Protein AF-W6L525-F1 (afdb_monomer_lite)

pLDDT: mean 70.08, std 20.03, range [33.0, 96.75]

Secondary structure (DSSP, 8-state):
-GGGSSSTT------HHHHHHHHHHHHHHHHTT--GGG--HHHHHHHTT-SPPTTS-HHHHHHHHHHHHHHHHHHHHHHHHHHHHHHHHHHHHHHHHHHHHHHHHHHHHHHHHHHHHHHTTT-----------------------------------TTGGGS-GGG--TT----PPPP-

Structure (mmCIF, N/CA/C/O backbone):
data_AF-W6L525-F1
#
_entry.id   AF-W6L525-F1
#
loop_
_atom_site.group_PDB
_atom_site.id
_atom_site.type_symbol
_atom_site.label_atom_id
_atom_site.label_alt_id
_atom_site.label_comp_id
_atom_site.label_asym_id
_atom_site.label_entity_id
_atom_site.label_seq_id
_atom_site.pdbx_PDB_ins_code
_atom_site.Cartn_x
_atom_site.Cartn_y
_atom_site.Cartn_z
_atom_site.occupancy
_atom_site.B_iso_or_equiv
_atom_site.auth_seq_id
_atom_site.auth_comp_id
_atom_site.auth_asym_id
_atom_site.auth_atom_id
_atom_site.pdbx_PDB_model_num
ATOM 1 N N . MET A 1 1 ? -32.297 3.340 50.173 1.00 41.12 1 MET A N 1
ATOM 2 C CA . MET A 1 1 ? -31.912 4.572 49.444 1.00 41.12 1 MET A CA 1
ATOM 3 C C . MET A 1 1 ? -30.398 4.806 49.318 1.00 41.12 1 MET A C 1
ATOM 5 O O . MET A 1 1 ? -30.012 5.564 48.447 1.00 41.12 1 MET A O 1
ATOM 9 N N . LEU A 1 2 ? -29.522 4.121 50.069 1.00 33.00 2 LEU A N 1
ATOM 10 C CA . LEU A 1 2 ? -28.064 4.373 50.047 1.00 33.00 2 LEU A CA 1
ATOM 11 C C . LEU A 1 2 ? -27.279 3.759 48.864 1.00 33.00 2 LEU A C 1
ATOM 13 O O . LEU A 1 2 ? -26.138 4.136 48.627 1.00 33.00 2 LEU A O 1
ATOM 17 N N . LYS A 1 3 ? -27.871 2.839 48.087 1.00 39.62 3 LYS A N 1
ATOM 18 C CA . LYS A 1 3 ? -27.175 2.154 46.977 1.00 39.62 3 LYS A CA 1
ATOM 19 C C . LYS A 1 3 ? -27.033 2.992 45.696 1.00 39.62 3 LYS A C 1
ATOM 21 O O . LYS A 1 3 ? -26.239 2.633 44.842 1.00 39.62 3 LYS A O 1
ATOM 26 N N . ARG A 1 4 ? -27.773 4.102 45.559 1.00 39.25 4 ARG A N 1
ATOM 27 C CA . ARG A 1 4 ? -27.691 4.993 44.382 1.00 39.25 4 ARG A CA 1
ATOM 28 C C . ARG A 1 4 ? -26.520 5.980 44.444 1.00 39.25 4 ARG A C 1
ATOM 30 O O . ARG A 1 4 ? -26.100 6.469 43.406 1.00 39.25 4 ARG A O 1
ATOM 37 N N . CYS A 1 5 ? -25.967 6.243 45.628 1.00 35.69 5 CYS A N 1
ATOM 38 C CA . CYS A 1 5 ? -24.943 7.279 45.797 1.00 35.69 5 CYS A CA 1
ATOM 39 C C . CYS A 1 5 ? -23.520 6.813 45.443 1.00 35.69 5 CYS A C 1
ATOM 41 O O . CYS A 1 5 ? -22.686 7.646 45.114 1.00 35.69 5 CYS A O 1
ATOM 43 N N . PHE A 1 6 ? -23.242 5.504 45.460 1.00 37.88 6 PHE A N 1
ATOM 44 C CA . PHE A 1 6 ? -21.909 4.964 45.145 1.00 37.88 6 PHE A CA 1
ATOM 45 C C . PHE A 1 6 ? -21.683 4.655 43.656 1.00 37.88 6 PHE A C 1
ATOM 47 O O . PHE A 1 6 ? -20.556 4.366 43.268 1.00 37.88 6 PHE A O 1
ATOM 54 N N . VAL A 1 7 ? -22.725 4.723 42.818 1.00 44.06 7 VAL A N 1
ATOM 55 C CA . VAL A 1 7 ? -22.636 4.378 41.385 1.00 44.06 7 VAL A CA 1
ATOM 56 C C . VAL A 1 7 ? -22.002 5.508 40.557 1.00 44.06 7 VAL A C 1
ATOM 58 O O . VAL A 1 7 ? -21.332 5.229 39.575 1.00 44.06 7 VAL A O 1
ATOM 61 N N . ARG A 1 8 ? -22.092 6.761 41.026 1.00 46.44 8 ARG A N 1
ATOM 62 C CA . ARG A 1 8 ? -21.689 8.001 40.326 1.00 46.44 8 ARG A CA 1
ATOM 63 C C . ARG A 1 8 ? -20.186 8.205 40.054 1.00 46.44 8 ARG A C 1
ATOM 65 O O . ARG A 1 8 ? -19.781 9.301 39.679 1.00 46.44 8 ARG A O 1
ATOM 72 N N . LEU A 1 9 ? -19.322 7.226 40.322 1.00 47.19 9 LEU A N 1
ATOM 73 C CA . LEU A 1 9 ? -17.878 7.469 40.492 1.00 47.19 9 LEU A CA 1
ATOM 74 C C . LEU A 1 9 ? -16.9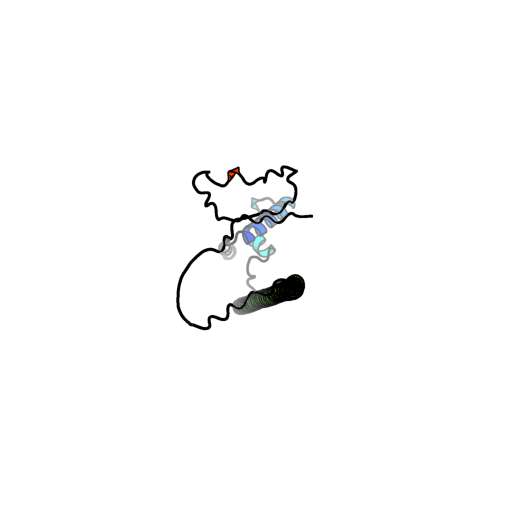58 6.824 39.445 1.00 47.19 9 LEU A C 1
ATOM 76 O O . LEU A 1 9 ? -15.742 6.861 39.621 1.00 47.19 9 LEU A O 1
ATOM 80 N N . ALA A 1 10 ? -17.480 6.255 38.354 1.00 52.31 10 ALA A N 1
ATOM 81 C CA . ALA A 1 10 ? -16.674 5.359 37.515 1.00 52.31 10 ALA A CA 1
ATOM 82 C C . ALA A 1 10 ? -16.468 5.765 36.044 1.00 52.31 10 ALA A C 1
ATOM 84 O O . ALA A 1 10 ? -15.873 4.982 35.303 1.00 52.31 10 ALA A O 1
ATOM 85 N N . PHE A 1 11 ? -16.861 6.963 35.596 1.00 58.34 11 PHE A N 1
ATOM 86 C CA . PHE A 1 11 ? -16.579 7.390 34.220 1.00 58.34 11 PHE A CA 1
ATOM 87 C C . PHE A 1 11 ? -15.532 8.508 34.157 1.00 58.34 11 PHE A C 1
ATOM 89 O O . PHE A 1 11 ? -15.782 9.658 34.506 1.00 58.34 11 PHE A O 1
ATOM 96 N N . LYS A 1 12 ? -14.324 8.167 33.690 1.00 63.88 12 LYS A N 1
ATOM 97 C CA . LYS A 1 12 ? -13.255 9.133 33.404 1.00 63.88 12 LYS A CA 1
ATOM 98 C C . LYS A 1 12 ? -12.994 9.126 31.901 1.00 63.88 12 LYS A C 1
ATOM 100 O O . LYS A 1 12 ? -12.525 8.121 31.369 1.00 63.88 12 LYS A O 1
ATOM 105 N N . ILE A 1 13 ? -13.301 10.233 31.226 1.00 62.28 13 ILE A N 1
ATOM 106 C CA . ILE A 1 13 ? -13.050 10.422 29.789 1.00 62.28 13 ILE A CA 1
ATOM 107 C C . ILE A 1 13 ? -11.538 10.309 29.542 1.00 62.28 13 ILE A C 1
ATOM 109 O O . ILE A 1 13 ? -10.767 11.136 30.026 1.00 62.28 13 ILE A O 1
ATOM 113 N N . LYS A 1 14 ? -11.106 9.271 28.817 1.00 68.75 14 LYS A N 1
ATOM 114 C CA . LYS A 1 14 ? -9.680 9.007 28.529 1.00 68.75 14 LYS A CA 1
ATOM 115 C C . LYS A 1 14 ? -9.246 9.436 27.124 1.00 68.75 14 LYS A C 1
ATOM 117 O O . LYS A 1 14 ? -8.058 9.648 26.914 1.00 68.75 14 LYS A O 1
ATOM 122 N N . ASP A 1 15 ? -10.176 9.560 26.176 1.00 76.69 15 ASP A N 1
ATOM 123 C CA . ASP A 1 15 ? -9.877 9.798 24.756 1.00 76.69 15 ASP A CA 1
ATOM 124 C C . ASP A 1 15 ? -10.612 11.044 24.222 1.00 76.69 15 ASP A C 1
ATOM 126 O O . ASP A 1 15 ? -11.794 11.267 24.505 1.00 76.69 15 ASP A O 1
ATOM 130 N N . VAL A 1 16 ? -9.931 11.835 23.389 1.00 80.94 16 VAL A N 1
ATOM 131 C CA . VAL A 1 16 ? -10.484 13.000 22.676 1.00 80.94 16 VAL A CA 1
ATOM 132 C C . VAL A 1 16 ? -11.710 12.605 21.852 1.00 80.94 16 VAL A C 1
ATOM 134 O O . VAL A 1 16 ? -12.694 13.345 21.811 1.00 80.94 16 VAL A O 1
ATOM 137 N N . LYS A 1 17 ? -11.703 11.414 21.243 1.00 81.81 17 LYS A N 1
ATOM 138 C CA . LYS A 1 17 ? -12.852 10.917 20.475 1.00 81.81 17 LYS A CA 1
ATOM 139 C C . LYS A 1 17 ? -14.073 10.675 21.363 1.00 81.81 17 LYS A C 1
ATOM 141 O O . LYS A 1 17 ? -15.180 11.043 20.984 1.00 81.81 17 LYS A O 1
ATOM 146 N N . THR A 1 18 ? -13.871 10.090 22.545 1.00 80.62 18 THR A N 1
ATOM 147 C CA . THR A 1 18 ? -14.958 9.848 23.510 1.00 80.62 18 THR A CA 1
ATOM 148 C C . THR A 1 18 ? -15.552 11.156 24.024 1.00 80.62 18 THR A C 1
ATOM 150 O O . THR A 1 18 ? -16.771 11.274 24.112 1.00 80.62 18 THR A O 1
ATOM 153 N N . LYS A 1 19 ? -14.709 12.176 24.232 1.00 84.31 19 LYS A N 1
ATOM 154 C CA . LYS A 1 19 ? -15.146 13.532 24.576 1.00 84.31 19 LYS A CA 1
ATOM 155 C C . LYS A 1 19 ? -16.036 14.141 23.488 1.00 84.31 19 LYS A C 1
ATOM 157 O O . LYS A 1 19 ? -17.138 14.577 23.780 1.00 84.31 19 LYS A O 1
ATOM 162 N N . LEU A 1 20 ? -15.605 14.091 22.225 1.00 86.75 20 LEU A N 1
ATOM 163 C CA . LEU A 1 20 ? -16.376 14.642 21.100 1.00 86.75 20 LEU A CA 1
ATOM 164 C C . LEU A 1 20 ? -17.744 13.971 20.919 1.00 86.75 20 LEU A C 1
ATOM 166 O O . LEU A 1 20 ? -18.707 14.626 20.520 1.00 86.75 20 LEU A O 1
ATOM 170 N N . ILE A 1 21 ? -17.834 12.665 21.179 1.00 85.75 21 ILE A N 1
ATOM 171 C CA . ILE A 1 21 ? -19.102 11.928 21.111 1.00 85.75 21 ILE A CA 1
ATOM 172 C C . ILE A 1 21 ? -20.056 12.415 22.209 1.00 85.75 21 ILE A C 1
ATOM 174 O O . ILE A 1 21 ? -21.223 12.678 21.914 1.00 85.75 21 ILE A O 1
ATOM 178 N N . LEU A 1 22 ? -19.554 12.595 23.433 1.00 86.06 22 LEU A N 1
ATOM 179 C CA . LEU A 1 22 ? -20.339 13.099 24.561 1.00 86.06 22 LEU A CA 1
ATOM 180 C C . LEU A 1 22 ? -20.765 14.550 24.375 1.00 86.06 22 LEU A C 1
ATOM 182 O O . LEU A 1 22 ? -21.943 14.846 24.538 1.00 86.06 22 LEU A O 1
ATOM 186 N N . ASP A 1 23 ? -19.858 15.424 23.942 1.00 87.25 23 ASP A N 1
ATOM 187 C CA . ASP A 1 23 ? -20.166 16.832 23.671 1.00 87.25 23 ASP A CA 1
ATOM 188 C C . ASP A 1 23 ? -21.297 16.940 22.633 1.00 87.25 23 ASP A C 1
ATOM 190 O O . ASP A 1 23 ? -22.261 17.688 22.801 1.00 87.25 23 ASP A O 1
ATOM 194 N N . ARG A 1 24 ? -21.242 16.113 21.580 1.00 89.81 24 ARG A N 1
ATOM 195 C CA . ARG A 1 24 ? -22.291 16.053 20.555 1.00 89.81 24 ARG A CA 1
ATOM 196 C C . ARG A 1 24 ? -23.626 15.562 21.109 1.00 89.81 24 ARG A C 1
ATOM 198 O O . ARG A 1 24 ? -24.676 16.059 20.694 1.00 89.81 24 ARG A O 1
ATOM 205 N N . ALA A 1 25 ? -23.597 14.568 21.989 1.00 87.25 25 ALA A N 1
ATOM 206 C CA . ALA A 1 25 ? -24.791 14.008 22.604 1.00 87.25 25 ALA A CA 1
ATOM 207 C C . ALA A 1 25 ? -25.420 14.993 23.608 1.00 87.25 25 ALA A C 1
ATOM 209 O O . ALA A 1 25 ? -26.633 15.207 23.561 1.00 87.25 25 ALA A O 1
ATOM 210 N N . ARG A 1 26 ? -24.600 15.698 24.397 1.00 87.75 26 ARG A N 1
ATOM 211 C CA . ARG A 1 26 ? -25.014 16.797 25.279 1.00 87.75 26 ARG A CA 1
ATOM 212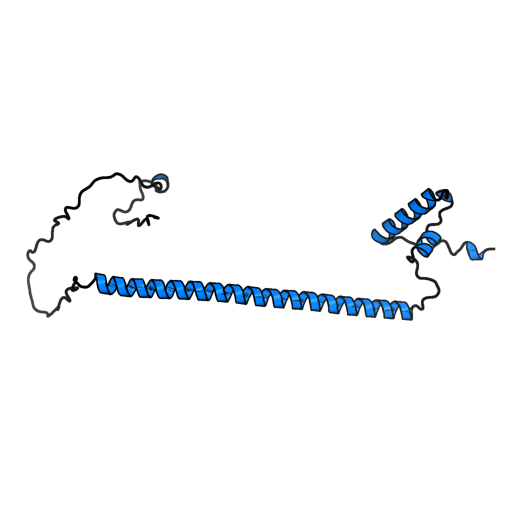 C C . ARG A 1 26 ? -25.689 17.915 24.488 1.00 87.75 26 ARG A C 1
ATOM 214 O O . ARG A 1 26 ? -26.849 18.223 24.746 1.00 87.75 26 ARG A O 1
ATOM 221 N N . SER A 1 27 ? -25.051 18.417 23.428 1.00 88.25 27 SER A N 1
ATOM 222 C CA . SER A 1 27 ? -25.661 19.439 22.562 1.00 88.25 27 SER A CA 1
ATOM 223 C C . SER A 1 27 ? -26.971 18.979 21.912 1.00 88.25 27 SER A C 1
ATOM 225 O O . SER A 1 27 ? -27.811 19.803 21.553 1.00 88.25 27 SER A O 1
ATOM 227 N N . LYS A 1 28 ? -27.170 17.670 21.713 1.00 89.12 28 LYS A N 1
ATOM 228 C CA . LYS A 1 28 ? -28.430 17.127 21.187 1.00 89.12 28 LYS A CA 1
ATOM 229 C C . LYS A 1 28 ? -29.539 17.139 22.244 1.00 89.12 28 LYS A C 1
ATOM 231 O O . LYS A 1 28 ? -30.667 17.469 21.891 1.00 89.12 28 LYS A O 1
ATOM 236 N N . LYS A 1 29 ? -29.228 16.819 23.504 1.00 86.88 29 LYS A N 1
ATOM 237 C CA . LYS A 1 29 ? -30.170 16.882 24.639 1.00 86.88 29 LYS A CA 1
ATOM 238 C C . LYS A 1 29 ? -30.556 18.324 24.978 1.00 86.88 29 LYS A C 1
ATOM 240 O O . LYS A 1 29 ? -31.736 18.606 25.152 1.00 86.88 29 LYS A O 1
ATOM 245 N N . GLU A 1 30 ? -29.603 19.251 24.932 1.00 87.75 30 GLU A N 1
ATOM 246 C CA . GLU A 1 30 ? -29.876 20.688 25.100 1.00 87.75 30 GLU A CA 1
ATOM 247 C C . GLU A 1 30 ? -30.824 21.211 24.010 1.00 87.75 30 GLU A C 1
ATOM 249 O O . GLU A 1 30 ? -31.797 21.903 24.297 1.00 87.75 30 GLU A O 1
ATOM 254 N N . LYS A 1 31 ? -30.623 20.799 22.748 1.00 89.31 31 LYS A N 1
ATOM 255 C CA . LYS A 1 31 ? -31.549 21.116 21.642 1.00 89.31 31 LYS A CA 1
ATOM 256 C C . LYS A 1 31 ? -32.939 20.497 21.799 1.00 89.31 31 LYS A C 1
ATOM 258 O O . LYS A 1 31 ? -33.879 20.973 21.172 1.00 89.31 31 LYS A O 1
ATOM 263 N N . GLN A 1 32 ? -33.071 19.440 22.596 1.00 87.88 32 GLN A N 1
ATOM 264 C CA . GLN A 1 32 ? -34.353 18.821 22.940 1.00 87.88 32 GLN A CA 1
ATOM 265 C C . GLN A 1 32 ? -35.038 19.514 24.130 1.00 87.88 32 GLN A C 1
ATOM 267 O O . GLN A 1 32 ? -36.119 19.089 24.528 1.00 87.88 32 GLN A O 1
ATOM 272 N N . GLY A 1 33 ? -34.444 20.585 24.669 1.00 86.25 33 GLY A N 1
ATOM 273 C CA . GLY A 1 33 ? -35.001 21.363 25.773 1.00 86.25 33 GLY A CA 1
ATOM 274 C C . GLY A 1 33 ? -34.655 20.820 27.159 1.00 86.25 33 GLY A C 1
ATOM 275 O O . GLY A 1 33 ? -35.264 21.252 28.132 1.00 86.25 33 GLY A O 1
ATOM 276 N N . VAL A 1 34 ? -33.699 19.889 27.265 1.00 85.88 34 VAL A N 1
ATOM 277 C CA . VAL A 1 34 ? -33.195 19.416 28.562 1.00 85.88 34 VAL A CA 1
ATOM 278 C C . VAL A 1 34 ? -32.214 20.458 29.126 1.00 85.88 34 VAL A C 1
ATOM 280 O O . VAL A 1 34 ? -31.263 20.813 28.422 1.00 85.88 34 VAL A O 1
ATOM 283 N N . PRO A 1 35 ? -32.417 20.962 30.358 1.00 83.62 35 PRO A N 1
ATOM 284 C CA . PRO A 1 35 ? -31.486 21.877 31.018 1.00 83.62 35 PRO A CA 1
ATOM 285 C C . PRO A 1 35 ? -30.098 21.254 31.177 1.00 83.62 35 PRO A C 1
ATOM 287 O O . PRO A 1 35 ? -29.990 20.073 31.491 1.00 83.62 35 PRO A O 1
ATOM 290 N N . SER A 1 36 ? -29.035 22.046 31.002 1.00 78.38 36 SER A N 1
ATOM 291 C CA . SER A 1 36 ? -27.651 21.539 31.052 1.00 78.38 36 SER A CA 1
ATOM 292 C C . SER A 1 36 ? -27.299 20.879 32.398 1.00 78.38 36 SER A C 1
ATOM 294 O O . SER A 1 36 ? -26.567 19.895 32.421 1.00 78.38 36 SER A O 1
ATOM 296 N N . ASP A 1 37 ? -27.890 21.355 33.500 1.00 80.06 37 ASP A N 1
ATOM 297 C CA . ASP A 1 37 ? -27.679 20.820 34.856 1.00 80.06 37 ASP A CA 1
ATOM 298 C C . ASP A 1 37 ? -28.349 19.455 35.103 1.00 80.06 37 ASP A C 1
ATOM 300 O O . ASP A 1 37 ? -27.935 18.720 36.000 1.00 80.06 37 ASP A O 1
ATOM 304 N N . ASP A 1 38 ? -29.348 19.092 34.293 1.00 81.88 38 ASP A N 1
ATOM 305 C CA . ASP A 1 38 ? -30.049 17.802 34.379 1.00 81.88 38 ASP A CA 1
ATOM 306 C C . ASP A 1 38 ? -29.401 16.724 33.492 1.00 81.88 38 ASP A C 1
ATOM 308 O O . ASP A 1 38 ? -29.837 15.568 33.475 1.00 81.88 38 ASP A O 1
ATOM 312 N N . ILE A 1 39 ? -28.367 17.081 32.726 1.00 81.50 39 ILE A N 1
ATOM 313 C CA . ILE A 1 39 ? -27.685 16.164 31.817 1.00 81.50 39 ILE A CA 1
ATOM 314 C C . ILE A 1 39 ? -26.595 15.401 32.580 1.00 81.50 39 ILE A C 1
ATOM 316 O O . ILE A 1 39 ? -25.496 15.907 32.801 1.00 81.50 39 ILE A O 1
ATOM 320 N N . ASP A 1 40 ? -26.889 14.151 32.945 1.00 83.31 40 ASP A N 1
ATOM 321 C CA . ASP A 1 40 ? -25.907 13.240 33.540 1.00 83.31 40 ASP A CA 1
ATOM 322 C C . ASP A 1 40 ? -24.976 12.656 32.458 1.00 83.31 40 ASP A C 1
ATOM 324 O O . ASP A 1 40 ? -25.410 11.976 31.518 1.00 83.31 40 ASP A O 1
ATOM 328 N N . ASP A 1 41 ? -23.675 12.920 32.595 1.00 80.69 41 ASP A N 1
ATOM 329 C CA . ASP A 1 41 ? -22.638 12.433 31.684 1.00 80.69 41 ASP A CA 1
ATOM 330 C C . ASP A 1 41 ? -22.540 10.903 31.662 1.00 80.69 41 ASP A C 1
ATOM 332 O O . ASP A 1 41 ? -22.163 10.327 30.638 1.00 80.69 41 ASP A O 1
ATOM 336 N N . GLU A 1 42 ? -22.892 10.225 32.757 1.00 78.06 42 GLU A N 1
ATOM 337 C CA . GLU A 1 42 ? -22.850 8.765 32.833 1.00 78.06 42 GLU A CA 1
ATOM 338 C C . GLU A 1 42 ? -24.001 8.124 32.046 1.00 78.06 42 GLU A C 1
ATOM 340 O O . GLU A 1 42 ? -23.796 7.143 31.323 1.00 78.06 42 GLU A O 1
ATOM 345 N N . ASP A 1 43 ? -25.197 8.714 32.109 1.00 80.25 43 ASP A N 1
ATOM 346 C CA . ASP A 1 43 ? -26.346 8.260 31.324 1.00 80.25 43 ASP A CA 1
ATOM 347 C C . ASP A 1 43 ? -26.153 8.569 29.832 1.00 80.25 43 ASP A C 1
ATOM 349 O O . ASP A 1 43 ? -26.420 7.709 28.991 1.00 80.25 43 ASP A O 1
ATOM 353 N N . LEU A 1 44 ? -25.579 9.728 29.485 1.00 84.38 44 LEU A N 1
ATOM 354 C CA . LEU A 1 44 ? -25.142 10.034 28.115 1.00 84.38 44 LEU A CA 1
ATOM 355 C C . LEU A 1 44 ? -24.117 9.023 27.593 1.00 84.38 44 LEU A C 1
ATOM 357 O O . LEU A 1 44 ? -24.219 8.557 26.455 1.00 84.38 44 LEU A O 1
ATOM 361 N N . ALA A 1 45 ? -23.116 8.682 28.407 1.00 79.56 45 ALA A N 1
ATOM 362 C CA . ALA A 1 45 ? -22.102 7.704 28.042 1.00 79.56 45 ALA A CA 1
ATOM 363 C C . ALA A 1 45 ? -22.715 6.311 27.841 1.00 79.56 45 ALA A C 1
ATOM 365 O O . ALA A 1 45 ? -22.313 5.599 26.917 1.00 79.56 45 ALA A O 1
ATOM 366 N N . ARG A 1 46 ? -23.730 5.944 28.632 1.00 79.19 46 ARG A N 1
ATOM 367 C CA . ARG A 1 46 ? -24.498 4.705 28.449 1.00 79.19 46 ARG A CA 1
ATOM 368 C C . ARG A 1 46 ? -25.331 4.734 27.163 1.00 79.19 46 ARG A C 1
ATOM 370 O O . ARG A 1 46 ? -25.272 3.778 26.397 1.00 79.19 46 ARG A O 1
ATOM 377 N N . GLU A 1 47 ? -26.029 5.834 26.872 1.00 81.88 47 GLU A N 1
ATOM 378 C CA . GLU A 1 47 ? -26.775 6.026 25.614 1.00 81.88 47 GLU A CA 1
ATOM 379 C C . GLU A 1 47 ? -25.859 5.966 24.379 1.00 81.88 47 GLU A C 1
ATOM 381 O O . GLU A 1 47 ? -26.257 5.490 23.315 1.00 81.88 47 GLU A O 1
ATOM 386 N N . CYS A 1 48 ? -24.616 6.428 24.520 1.00 79.81 48 CYS A N 1
ATOM 387 C CA . CYS A 1 48 ? -23.613 6.419 23.459 1.00 79.81 48 CYS A CA 1
ATOM 388 C C . CYS A 1 48 ? -22.819 5.103 23.369 1.00 79.81 48 CYS A C 1
ATOM 390 O O . CYS A 1 48 ? -21.886 5.029 22.567 1.00 79.81 48 CYS A O 1
ATOM 392 N N . ASN A 1 49 ? -23.165 4.081 24.164 1.00 73.56 49 ASN A N 1
ATOM 393 C CA . ASN A 1 49 ? -22.440 2.808 24.271 1.00 73.56 49 ASN A CA 1
ATOM 394 C C . ASN A 1 49 ? -20.936 2.986 24.573 1.00 73.56 49 ASN A C 1
ATOM 396 O O . ASN A 1 49 ? -20.096 2.244 24.068 1.00 73.56 49 ASN A O 1
ATOM 400 N N . LEU A 1 50 ? -20.589 4.012 25.353 1.00 73.50 50 LEU A N 1
ATOM 401 C CA . LEU A 1 50 ? -19.216 4.312 25.779 1.00 73.50 50 LEU A CA 1
ATOM 402 C C . LEU A 1 50 ? -18.863 3.674 27.126 1.00 73.50 50 LEU A C 1
ATOM 404 O O . LEU A 1 50 ? -17.686 3.595 27.474 1.00 73.50 50 LEU A O 1
ATOM 408 N N . VAL A 1 51 ? -19.872 3.256 27.887 1.00 68.25 51 VAL A N 1
ATOM 409 C CA . VAL A 1 51 ? -19.713 2.476 29.114 1.00 68.25 51 VAL A CA 1
ATOM 410 C C . VAL A 1 51 ? -19.989 1.023 28.769 1.00 68.25 51 VAL A C 1
ATOM 412 O O . VAL A 1 51 ? -21.030 0.722 28.181 1.00 68.25 51 VAL A O 1
ATOM 415 N N . ASP A 1 52 ? -19.074 0.132 29.146 1.00 61.81 52 ASP A N 1
ATOM 416 C CA . ASP A 1 52 ? -19.310 -1.303 29.043 1.00 61.81 52 ASP A CA 1
ATOM 417 C C . ASP A 1 52 ? -20.553 -1.630 29.870 1.00 61.81 52 ASP A C 1
ATOM 419 O O . ASP A 1 52 ? -20.600 -1.394 31.081 1.00 61.81 52 ASP A O 1
ATOM 423 N N . SER A 1 53 ? -21.602 -2.119 29.206 1.00 59.09 53 SER A N 1
ATOM 424 C CA . SER A 1 53 ? -22.799 -2.552 29.913 1.00 59.09 53 SER A CA 1
ATOM 425 C C . SER A 1 53 ? -22.378 -3.587 30.950 1.00 59.09 53 SER A C 1
ATOM 427 O O . SER A 1 53 ? -21.641 -4.515 30.616 1.00 59.09 53 SER A O 1
ATOM 429 N N . TYR A 1 54 ? -22.893 -3.474 32.172 1.00 58.28 54 TYR A N 1
ATOM 430 C CA . TYR A 1 54 ? -22.635 -4.374 33.310 1.00 58.28 54 TYR A CA 1
ATOM 431 C C . TYR A 1 54 ? -22.981 -5.860 33.043 1.00 58.28 54 TYR A C 1
ATOM 433 O O . TYR A 1 54 ? -22.926 -6.685 33.947 1.00 58.28 54 TYR A O 1
ATOM 441 N N . LEU A 1 55 ? -23.402 -6.174 31.815 1.00 58.22 55 LEU A N 1
ATOM 442 C CA . LEU A 1 55 ? -23.868 -7.453 31.303 1.00 58.22 55 LEU A CA 1
ATOM 443 C C . LEU A 1 55 ? -22.832 -8.166 30.420 1.00 58.22 55 LEU A C 1
ATOM 445 O O . LEU A 1 55 ? -23.032 -9.336 30.111 1.00 58.22 55 LEU A O 1
ATOM 449 N N . ILE A 1 56 ? -21.758 -7.494 29.988 1.00 63.59 56 ILE A N 1
ATOM 450 C CA . ILE A 1 56 ? -20.710 -8.139 29.184 1.00 63.59 56 ILE A CA 1
ATOM 451 C C . ILE A 1 56 ? -19.737 -8.821 30.142 1.00 63.59 56 ILE A C 1
ATOM 453 O O . ILE A 1 56 ? -19.117 -8.161 30.980 1.00 63.59 56 ILE A O 1
ATOM 457 N N . SER A 1 57 ? -19.611 -10.144 30.022 1.00 75.50 57 SER A N 1
ATOM 458 C CA . SER A 1 57 ? -18.613 -10.905 30.771 1.00 75.50 57 SER A CA 1
ATOM 459 C C . SER A 1 57 ? -17.215 -10.389 30.427 1.00 75.50 57 SER A C 1
ATOM 461 O O . SER A 1 57 ? -16.904 -10.105 29.268 1.00 75.50 57 SER A O 1
ATOM 463 N N . THR A 1 58 ? -16.341 -10.281 31.425 1.00 75.62 58 THR A N 1
ATOM 464 C CA . THR A 1 58 ? -14.942 -9.876 31.221 1.00 75.62 58 THR A CA 1
ATOM 465 C C . THR A 1 58 ? -14.222 -10.792 30.227 1.00 75.62 58 THR A C 1
ATOM 467 O O . THR A 1 58 ? -13.354 -10.331 29.487 1.00 75.62 58 THR A O 1
ATOM 470 N N . GLU A 1 59 ? -14.621 -12.062 30.159 1.00 80.25 59 GLU A N 1
ATOM 471 C CA . GLU A 1 59 ? -14.120 -13.057 29.207 1.00 80.25 59 GLU A CA 1
ATOM 472 C C . GLU A 1 59 ? -14.503 -12.720 27.757 1.00 80.25 59 GLU A C 1
ATOM 474 O O . GLU A 1 59 ? -13.648 -12.761 26.869 1.00 80.25 59 GLU A O 1
ATOM 479 N N . ASP A 1 60 ? -15.744 -12.286 27.520 1.00 79.00 60 ASP A N 1
ATOM 480 C CA . ASP A 1 60 ? -16.214 -11.879 26.189 1.00 79.00 60 ASP A CA 1
ATOM 481 C C . ASP A 1 60 ? -15.466 -10.640 25.691 1.00 79.00 60 ASP A C 1
ATOM 483 O O . ASP A 1 60 ? -15.115 -10.534 24.512 1.00 79.00 60 ASP A O 1
ATOM 487 N N . LEU A 1 61 ? -15.171 -9.708 26.597 1.00 78.19 61 LEU A N 1
ATOM 488 C CA . LEU A 1 61 ? -14.445 -8.482 26.276 1.00 78.19 61 LEU A CA 1
ATOM 489 C C . LEU A 1 61 ? -12.982 -8.777 25.908 1.00 78.19 61 LEU A C 1
ATOM 491 O O . LEU A 1 61 ? -12.444 -8.204 24.953 1.00 78.19 61 LEU A O 1
ATOM 495 N N . ILE A 1 62 ? -12.347 -9.722 26.610 1.00 82.19 62 ILE A N 1
ATOM 496 C CA . ILE A 1 62 ? -11.005 -10.215 26.274 1.00 82.19 62 ILE A CA 1
ATOM 497 C C . ILE A 1 62 ? -11.021 -10.904 24.904 1.00 82.19 62 ILE A C 1
ATOM 499 O O . ILE A 1 62 ? -10.214 -10.547 24.041 1.00 82.19 62 ILE A O 1
ATOM 503 N N . ALA A 1 63 ? -11.979 -11.799 24.653 1.00 85.06 63 ALA A N 1
ATOM 504 C CA . ALA A 1 63 ? -12.103 -12.507 23.379 1.00 85.06 63 ALA A CA 1
ATOM 505 C C . ALA A 1 63 ? -12.332 -11.549 22.192 1.00 85.06 63 ALA A C 1
ATOM 507 O O . ALA A 1 63 ? -11.720 -11.688 21.127 1.00 85.06 63 ALA A O 1
ATOM 508 N N . GLN A 1 64 ? -13.166 -10.520 22.367 1.00 83.44 64 GLN A N 1
ATOM 509 C CA . GLN A 1 64 ? -13.383 -9.485 21.352 1.00 83.44 64 GLN A CA 1
ATOM 510 C C . GLN A 1 64 ? -12.115 -8.677 21.071 1.00 83.44 64 GLN A C 1
ATOM 512 O O . GLN A 1 64 ? -11.792 -8.405 19.909 1.00 83.44 64 GLN A O 1
ATOM 517 N N . LYS A 1 65 ? -11.366 -8.317 22.117 1.00 86.31 65 LYS A N 1
ATOM 518 C CA . LYS A 1 65 ? -10.096 -7.599 21.982 1.00 86.31 65 LYS A CA 1
ATOM 519 C C . LYS A 1 65 ? -9.059 -8.434 21.233 1.00 86.31 65 LYS A C 1
ATOM 521 O O . LYS A 1 65 ? -8.389 -7.908 20.344 1.00 86.31 65 LYS A O 1
ATOM 526 N N . GLU A 1 66 ? -8.939 -9.720 21.544 1.00 91.56 66 GLU A N 1
ATOM 527 C CA . GLU A 1 66 ? -8.037 -10.638 20.842 1.00 91.56 66 GLU A CA 1
ATOM 528 C C . GLU A 1 66 ? -8.411 -10.780 19.366 1.00 91.56 66 GLU A C 1
ATOM 530 O O . GLU A 1 66 ? -7.552 -10.634 18.491 1.00 91.56 66 GLU A O 1
ATOM 535 N N . ARG A 1 67 ? -9.704 -10.949 19.067 1.00 91.50 67 ARG A N 1
ATOM 536 C CA . ARG A 1 67 ? -10.214 -10.996 17.690 1.00 91.50 67 ARG A CA 1
ATOM 537 C C . ARG A 1 67 ? -9.906 -9.713 16.919 1.00 91.50 67 ARG A C 1
ATOM 539 O O . ARG A 1 67 ? -9.478 -9.770 15.764 1.00 91.50 67 ARG A O 1
ATOM 546 N N . LEU A 1 68 ? -10.088 -8.555 17.549 1.00 90.88 68 LEU A N 1
ATOM 547 C CA . LEU A 1 68 ? -9.787 -7.262 16.941 1.00 90.88 68 LEU A CA 1
ATOM 548 C C . LEU A 1 68 ? -8.283 -7.094 16.685 1.00 90.88 68 LEU A C 1
ATOM 550 O O . LEU A 1 68 ? -7.888 -6.628 15.614 1.00 90.88 68 LEU A O 1
ATOM 554 N N . LEU A 1 69 ? -7.433 -7.526 17.618 1.00 93.44 69 LEU A N 1
ATOM 555 C CA . LEU A 1 69 ? -5.981 -7.520 17.435 1.00 93.44 69 LEU A CA 1
ATOM 556 C C . LEU A 1 69 ? -5.540 -8.427 16.282 1.00 93.44 69 LEU A C 1
ATOM 558 O O . LEU A 1 69 ? -4.673 -8.028 15.499 1.00 93.44 69 LEU A O 1
ATOM 562 N N . LEU A 1 70 ? -6.131 -9.616 16.144 1.00 94.19 70 LEU A N 1
ATOM 563 C CA . LEU A 1 70 ? -5.863 -10.518 15.021 1.00 94.19 70 LEU A CA 1
ATOM 564 C C . LEU A 1 70 ? -6.254 -9.879 13.686 1.00 94.19 70 LEU A C 1
ATOM 566 O O . LEU A 1 70 ? -5.425 -9.801 12.779 1.00 94.19 70 LEU A O 1
ATOM 570 N N . MET A 1 71 ? -7.458 -9.312 13.597 1.00 93.75 71 MET A N 1
ATOM 571 C CA . MET A 1 71 ? -7.920 -8.616 12.393 1.00 93.75 71 MET A CA 1
ATOM 572 C C . MET A 1 71 ? -6.982 -7.462 12.002 1.00 93.75 71 MET A C 1
ATOM 574 O O . MET A 1 71 ? -6.643 -7.293 10.828 1.00 93.75 71 MET A O 1
ATOM 578 N N . LEU A 1 72 ? -6.516 -6.671 12.972 1.00 94.12 72 LEU A N 1
ATOM 579 C CA . LEU A 1 72 ? -5.575 -5.579 12.711 1.00 94.12 72 LEU A CA 1
ATOM 580 C C . LEU A 1 72 ? -4.219 -6.089 12.206 1.00 94.12 72 LEU A C 1
ATOM 582 O O . LEU A 1 72 ? -3.641 -5.486 11.294 1.00 94.12 72 LEU A O 1
ATOM 586 N N . LYS A 1 73 ? -3.716 -7.201 12.758 1.00 95.00 73 LYS A N 1
ATOM 587 C CA . LYS A 1 73 ? -2.487 -7.851 12.276 1.00 95.00 73 LYS A CA 1
ATOM 588 C C . LYS A 1 73 ? -2.644 -8.313 10.828 1.00 95.00 73 LYS A C 1
ATOM 590 O O . LYS A 1 73 ? -1.792 -7.990 10.001 1.00 95.00 73 LYS A O 1
ATOM 595 N N . GLU A 1 74 ? -3.745 -8.976 10.491 1.00 94.81 74 GLU A N 1
ATOM 596 C CA . GLU A 1 74 ? -4.029 -9.411 9.117 1.00 94.81 74 GLU A CA 1
ATOM 597 C C . GLU A 1 74 ? -4.116 -8.235 8.142 1.00 94.81 74 GLU A C 1
ATOM 599 O O . GLU A 1 74 ? -3.518 -8.263 7.066 1.00 94.81 74 GLU A O 1
ATOM 604 N N . GLN A 1 75 ? -4.812 -7.160 8.516 1.00 94.94 75 GLN A N 1
ATOM 605 C CA . GLN A 1 75 ? -4.901 -5.958 7.686 1.00 94.94 75 GLN A CA 1
ATOM 606 C C . GLN A 1 75 ? -3.539 -5.290 7.477 1.00 94.94 75 GLN A C 1
ATOM 608 O O . GLN A 1 75 ? -3.280 -4.731 6.407 1.00 94.94 75 GLN A O 1
ATOM 613 N N . LYS A 1 76 ? -2.664 -5.313 8.488 1.00 95.00 76 LYS A N 1
ATOM 614 C CA . LYS A 1 76 ? -1.289 -4.816 8.361 1.00 95.00 76 LYS A CA 1
ATOM 615 C C . LYS A 1 76 ? -0.500 -5.667 7.367 1.00 95.00 76 LYS A C 1
ATOM 617 O O . LYS A 1 76 ? 0.130 -5.102 6.477 1.00 95.00 76 LYS A O 1
ATOM 622 N N . LEU A 1 77 ? -0.579 -6.993 7.474 1.00 94.81 77 LEU A N 1
ATOM 623 C CA . LEU A 1 77 ? 0.085 -7.912 6.544 1.00 94.81 77 LEU A CA 1
ATOM 624 C C . LEU A 1 77 ? -0.424 -7.735 5.110 1.00 94.81 77 LEU A C 1
ATOM 626 O O . LEU A 1 77 ? 0.379 -7.608 4.190 1.00 94.81 77 LEU A O 1
ATOM 630 N N . LYS A 1 78 ? -1.743 -7.606 4.917 1.00 95.19 78 LYS A N 1
ATOM 631 C CA . LYS A 1 78 ? -2.333 -7.311 3.602 1.00 95.19 78 LYS A CA 1
ATOM 632 C C . LYS A 1 78 ? -1.776 -6.015 3.014 1.00 95.19 78 LYS A C 1
ATOM 634 O O . LYS A 1 78 ? -1.325 -6.018 1.872 1.00 95.19 78 LYS A O 1
ATOM 639 N N . ARG A 1 79 ? -1.719 -4.933 3.799 1.00 95.56 79 ARG A N 1
ATOM 640 C CA . ARG A 1 79 ? -1.138 -3.652 3.356 1.00 95.56 79 ARG A CA 1
ATOM 641 C C .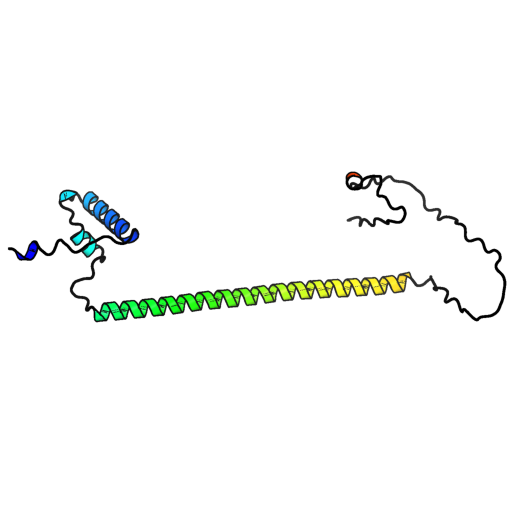 ARG A 1 79 ? 0.333 -3.775 2.958 1.00 95.56 79 ARG A C 1
ATOM 643 O O . ARG A 1 79 ? 0.734 -3.196 1.952 1.00 95.56 79 ARG A O 1
ATOM 650 N N . ILE A 1 80 ? 1.124 -4.530 3.720 1.00 95.12 80 ILE A N 1
ATOM 651 C CA . ILE A 1 80 ? 2.534 -4.786 3.397 1.00 95.12 80 ILE A CA 1
ATOM 652 C C . ILE A 1 80 ? 2.638 -5.560 2.079 1.00 95.12 80 ILE A C 1
ATOM 654 O O . ILE A 1 80 ? 3.296 -5.081 1.162 1.00 95.12 80 ILE A O 1
ATOM 658 N N . SER A 1 81 ? 1.903 -6.666 1.933 1.00 93.75 81 SER A N 1
ATOM 659 C CA . SER A 1 81 ? 1.933 -7.488 0.714 1.00 93.75 81 SER A CA 1
ATOM 660 C C . SER A 1 81 ? 1.525 -6.711 -0.545 1.00 93.75 81 SER A C 1
ATOM 662 O O . SER A 1 81 ? 2.149 -6.840 -1.594 1.00 93.75 81 SER A O 1
ATOM 664 N N . GLN A 1 82 ? 0.522 -5.831 -0.440 1.00 95.88 82 GLN A N 1
ATOM 665 C CA . GLN A 1 82 ? 0.099 -4.965 -1.542 1.00 95.88 82 GLN A CA 1
ATOM 666 C C . GLN A 1 82 ? 1.189 -3.960 -1.918 1.00 95.88 82 GLN A C 1
ATOM 668 O O . GLN A 1 82 ? 1.446 -3.735 -3.102 1.00 95.88 82 GLN A O 1
ATOM 673 N N . ARG A 1 83 ? 1.855 -3.371 -0.919 1.00 96.75 83 ARG A N 1
ATOM 674 C CA . ARG A 1 83 ? 2.973 -2.451 -1.143 1.00 96.75 83 ARG A CA 1
ATOM 675 C C . ARG A 1 83 ? 4.151 -3.162 -1.808 1.00 96.75 83 ARG A C 1
ATOM 677 O O . ARG A 1 83 ? 4.726 -2.615 -2.743 1.00 96.75 83 ARG A O 1
ATOM 684 N N . GLU A 1 84 ? 4.490 -4.365 -1.362 1.00 95.81 84 GLU A N 1
ATOM 685 C CA . GLU A 1 84 ? 5.553 -5.184 -1.954 1.00 95.81 84 GLU A CA 1
ATOM 686 C C . GLU A 1 84 ? 5.231 -5.564 -3.402 1.00 95.81 84 GLU A C 1
ATOM 688 O O . GLU A 1 84 ? 6.070 -5.382 -4.285 1.00 95.81 84 GLU A O 1
ATOM 693 N N . ALA A 1 85 ? 3.996 -5.990 -3.676 1.00 95.12 85 ALA A N 1
ATOM 694 C CA . ALA A 1 85 ? 3.539 -6.291 -5.030 1.00 95.12 85 ALA A CA 1
ATOM 695 C C . ALA A 1 85 ? 3.616 -5.063 -5.952 1.00 95.12 85 ALA A C 1
ATOM 697 O O . ALA A 1 85 ? 4.082 -5.165 -7.090 1.00 95.12 85 ALA A O 1
ATOM 698 N N . PHE A 1 86 ? 3.211 -3.889 -5.458 1.00 95.94 86 PHE A N 1
ATOM 699 C CA . PHE A 1 86 ? 3.306 -2.641 -6.211 1.00 95.94 86 PHE A CA 1
ATOM 700 C C . PHE A 1 86 ? 4.760 -2.257 -6.512 1.00 95.94 86 PHE A C 1
ATOM 702 O O . PHE A 1 86 ? 5.080 -1.900 -7.647 1.00 95.94 86 PHE A O 1
ATOM 709 N N . LEU A 1 87 ? 5.658 -2.373 -5.530 1.00 94.88 87 LEU A N 1
ATOM 710 C CA . LEU A 1 87 ? 7.083 -2.102 -5.727 1.00 94.88 87 LEU A CA 1
ATOM 711 C C . LEU A 1 87 ? 7.701 -3.070 -6.740 1.00 94.88 87 LEU A C 1
ATOM 713 O O . LEU A 1 87 ? 8.407 -2.629 -7.644 1.00 94.88 87 LEU A O 1
ATOM 717 N N . ALA A 1 88 ? 7.386 -4.363 -6.655 1.00 93.75 88 ALA A N 1
ATOM 718 C CA . ALA A 1 88 ? 7.843 -5.355 -7.625 1.00 93.75 88 ALA A CA 1
ATOM 719 C C . ALA A 1 88 ? 7.346 -5.035 -9.046 1.00 93.75 88 ALA A C 1
ATOM 721 O O . ALA A 1 88 ? 8.112 -5.107 -10.010 1.00 93.75 88 ALA A O 1
ATOM 722 N N . TRP A 1 89 ? 6.082 -4.627 -9.186 1.00 95.19 89 TRP A N 1
ATOM 723 C CA . TRP A 1 89 ? 5.533 -4.177 -10.465 1.00 95.19 89 TRP A CA 1
ATOM 724 C C . TRP A 1 89 ? 6.259 -2.933 -10.996 1.00 95.19 89 TRP A C 1
ATOM 726 O O . TRP A 1 89 ? 6.638 -2.892 -12.169 1.00 95.19 89 TRP A O 1
ATOM 736 N N . GLN A 1 90 ? 6.520 -1.944 -10.140 1.00 94.56 90 GLN A N 1
ATOM 737 C CA . GLN A 1 90 ? 7.228 -0.721 -10.517 1.00 94.56 90 GLN A CA 1
ATOM 738 C C . GLN A 1 90 ? 8.667 -1.009 -10.968 1.00 94.56 90 GLN A C 1
ATOM 740 O O . GLN A 1 90 ? 9.125 -0.442 -11.965 1.00 94.56 90 GLN A O 1
ATOM 745 N N . THR A 1 91 ? 9.372 -1.906 -10.275 1.00 91.75 91 THR A N 1
ATOM 746 C CA . THR A 1 91 ? 10.718 -2.352 -10.658 1.00 91.75 91 THR A CA 1
ATOM 747 C C . THR A 1 91 ? 10.702 -3.002 -12.039 1.00 91.75 91 THR A C 1
ATOM 749 O O . THR A 1 91 ? 11.462 -2.572 -12.905 1.00 91.75 91 THR A O 1
ATOM 752 N N . LYS A 1 92 ? 9.752 -3.907 -12.317 1.00 89.88 92 LYS A N 1
ATOM 753 C CA . LYS A 1 92 ? 9.591 -4.515 -13.652 1.00 89.88 92 LYS A CA 1
ATOM 754 C C . LYS A 1 92 ? 9.343 -3.482 -14.757 1.00 89.88 92 LYS A C 1
ATOM 756 O O . LYS A 1 92 ? 9.884 -3.606 -15.855 1.00 89.88 92 LYS A O 1
ATOM 761 N N . GLN A 1 93 ? 8.554 -2.437 -14.493 1.00 91.88 93 GLN A N 1
ATOM 762 C CA . GLN A 1 93 ? 8.350 -1.355 -15.469 1.00 91.88 93 GLN A CA 1
ATOM 763 C C . GLN A 1 93 ? 9.639 -0.562 -15.727 1.00 91.88 93 GLN A C 1
ATOM 765 O O . GLN A 1 93 ? 9.954 -0.243 -16.878 1.00 91.88 93 GLN A O 1
ATOM 770 N N . ARG A 1 94 ? 10.415 -0.265 -14.676 1.00 89.62 94 ARG A N 1
ATOM 771 C CA . ARG A 1 94 ? 11.718 0.409 -14.807 1.00 89.62 94 ARG A CA 1
ATOM 772 C C . ARG A 1 94 ? 12.716 -0.434 -15.593 1.00 89.62 94 ARG A C 1
ATOM 774 O O . ARG A 1 94 ? 13.379 0.114 -16.473 1.00 89.62 94 ARG A O 1
ATOM 781 N N . GLU A 1 95 ? 12.782 -1.733 -15.321 1.00 90.12 95 GLU A N 1
ATOM 782 C CA . GLU A 1 95 ? 13.624 -2.691 -16.047 1.00 90.12 95 GLU A CA 1
ATOM 783 C C . GLU A 1 95 ? 13.249 -2.747 -17.529 1.00 90.12 95 GLU A C 1
ATOM 785 O O . GLU A 1 95 ? 14.118 -2.588 -18.386 1.00 90.12 95 GLU A O 1
ATOM 790 N N . LYS A 1 96 ? 11.953 -2.849 -17.851 1.00 92.12 96 LYS A N 1
ATOM 791 C CA . LYS A 1 96 ? 11.466 -2.816 -19.240 1.00 92.12 96 LYS A CA 1
ATOM 792 C C . LYS A 1 96 ? 11.870 -1.523 -19.956 1.00 92.12 96 LYS A C 1
ATOM 794 O O . LYS A 1 96 ? 12.320 -1.554 -21.102 1.00 92.12 96 LYS A O 1
ATOM 799 N N . GLY A 1 97 ? 11.746 -0.380 -19.279 1.00 89.75 97 GLY A N 1
ATOM 800 C CA . GLY A 1 97 ? 12.171 0.914 -19.814 1.00 89.75 97 GLY A CA 1
ATOM 801 C C . GLY A 1 97 ? 13.687 1.021 -20.008 1.00 89.75 97 GLY A C 1
ATOM 802 O O . GLY A 1 97 ? 14.137 1.585 -21.006 1.00 89.75 97 GLY A O 1
ATOM 803 N N . ALA A 1 98 ? 14.479 0.477 -19.082 1.00 91.06 98 ALA A N 1
ATOM 804 C CA . ALA A 1 98 ? 15.936 0.445 -19.179 1.00 91.06 98 ALA A CA 1
ATOM 805 C C . ALA A 1 98 ? 16.404 -0.449 -20.335 1.00 91.06 98 ALA A C 1
ATOM 807 O O . ALA A 1 98 ? 17.185 0.009 -21.168 1.00 91.06 98 ALA A O 1
ATOM 808 N N . ALA A 1 99 ? 15.854 -1.660 -20.451 1.00 90.31 99 ALA A N 1
ATOM 809 C CA . ALA A 1 99 ? 16.136 -2.583 -21.548 1.00 90.31 99 ALA A CA 1
ATOM 810 C C . ALA A 1 99 ? 15.841 -1.948 -22.915 1.00 90.31 99 ALA A C 1
ATOM 812 O O . ALA A 1 99 ? 16.664 -2.005 -23.823 1.00 90.31 99 ALA A O 1
ATOM 813 N N . HIS A 1 100 ? 14.710 -1.254 -23.046 1.00 92.44 100 HIS A N 1
ATOM 814 C CA . HIS A 1 100 ? 14.354 -0.588 -24.297 1.00 92.44 100 HIS A CA 1
ATOM 815 C C . HIS A 1 100 ? 15.277 0.596 -24.644 1.00 92.44 100 HIS A C 1
ATOM 817 O O . HIS A 1 100 ? 15.563 0.841 -25.817 1.00 92.44 100 HIS A O 1
ATOM 823 N N . ARG A 1 101 ? 15.774 1.337 -23.642 1.00 91.81 101 ARG A N 1
ATOM 824 C CA . ARG A 1 101 ? 16.792 2.379 -23.867 1.00 91.81 101 ARG A CA 1
ATOM 825 C C . ARG A 1 101 ? 18.111 1.776 -24.346 1.00 91.81 101 ARG A C 1
ATOM 827 O O . ARG A 1 101 ? 18.689 2.312 -25.289 1.00 91.81 101 ARG A O 1
ATOM 834 N N . LEU A 1 102 ? 18.543 0.668 -23.744 1.00 91.12 102 LEU A N 1
ATOM 835 C CA . LEU A 1 102 ? 19.755 -0.045 -24.149 1.00 91.12 102 LEU A CA 1
ATOM 836 C C . LEU A 1 102 ? 19.636 -0.613 -25.568 1.00 91.12 102 LEU A C 1
ATOM 838 O O . LEU A 1 102 ? 20.544 -0.410 -26.363 1.00 91.12 102 LEU A O 1
ATOM 842 N N . ASP A 1 103 ? 18.503 -1.223 -25.928 1.00 93.25 103 ASP A N 1
ATOM 843 C CA . ASP A 1 103 ? 18.258 -1.721 -27.293 1.00 93.25 103 ASP A CA 1
ATOM 844 C C . ASP A 1 103 ? 18.337 -0.582 -28.329 1.00 93.25 103 ASP A C 1
ATOM 846 O O . ASP A 1 103 ? 19.034 -0.681 -29.340 1.00 93.25 103 ASP A O 1
ATOM 850 N N . ARG A 1 104 ? 17.714 0.571 -28.049 1.00 93.31 104 ARG A N 1
ATOM 851 C CA . ARG A 1 104 ? 17.827 1.753 -28.924 1.00 93.31 104 ARG A CA 1
ATOM 852 C C . ARG A 1 104 ? 19.262 2.264 -29.045 1.00 93.31 104 ARG A C 1
ATOM 854 O O . ARG A 1 104 ? 19.683 2.618 -30.149 1.00 93.31 104 ARG A O 1
ATOM 861 N N . GLN A 1 105 ? 20.003 2.323 -27.939 1.00 93.50 105 GLN A N 1
ATOM 862 C CA . GLN A 1 105 ? 21.412 2.723 -27.950 1.00 93.50 105 GLN A CA 1
ATOM 863 C C . GLN A 1 105 ? 22.259 1.740 -28.764 1.00 93.50 105 GLN A C 1
ATOM 865 O O . GLN A 1 105 ? 23.024 2.182 -29.621 1.00 93.50 105 GLN A O 1
ATOM 870 N N . ALA A 1 106 ? 22.061 0.432 -28.583 1.00 92.69 106 ALA A N 1
ATOM 871 C CA . ALA A 1 106 ? 22.750 -0.612 -29.334 1.00 92.69 106 ALA A CA 1
ATOM 872 C C . ALA A 1 106 ? 22.500 -0.470 -30.843 1.00 92.69 106 ALA A C 1
ATOM 874 O O . ALA A 1 106 ? 23.455 -0.305 -31.601 1.00 92.69 106 ALA A O 1
ATOM 875 N N . ARG A 1 107 ? 21.237 -0.373 -31.278 1.00 92.69 107 ARG A N 1
ATOM 876 C CA . ARG A 1 107 ? 20.886 -0.175 -32.699 1.00 92.69 107 ARG A CA 1
ATOM 877 C C . ARG A 1 107 ? 21.463 1.111 -33.283 1.00 92.69 107 ARG A C 1
ATOM 879 O O . ARG A 1 107 ? 21.895 1.135 -34.433 1.00 92.69 107 ARG A O 1
ATOM 886 N N . THR A 1 108 ? 21.469 2.193 -32.507 1.00 92.62 108 THR A N 1
ATOM 887 C CA . THR A 1 108 ? 22.059 3.469 -32.942 1.00 92.62 108 THR A CA 1
ATOM 888 C C . THR A 1 108 ? 23.570 3.329 -33.116 1.00 92.62 108 THR A C 1
ATOM 890 O O . THR A 1 108 ? 24.117 3.796 -34.114 1.00 92.62 108 THR A O 1
ATOM 893 N N . SER A 1 109 ? 24.237 2.636 -32.190 1.00 88.44 109 SER A N 1
ATOM 894 C CA . SER A 1 109 ? 25.673 2.362 -32.266 1.00 88.44 109 SER A CA 1
ATOM 895 C C . SER A 1 109 ? 26.037 1.471 -33.459 1.00 88.44 109 SER A C 1
ATOM 897 O O . SER A 1 109 ? 27.028 1.734 -34.138 1.00 88.44 109 SER A O 1
ATOM 899 N N . GLU A 1 110 ? 25.217 0.468 -33.775 1.00 88.88 110 GLU A N 1
ATOM 900 C CA . GLU A 1 110 ? 25.409 -0.398 -34.940 1.00 88.88 110 GLU A CA 1
ATOM 901 C C . GLU A 1 110 ? 25.208 0.361 -36.249 1.00 88.88 110 GLU A C 1
ATOM 903 O O . GLU A 1 110 ? 26.055 0.272 -37.137 1.00 88.88 110 GLU A O 1
ATOM 908 N N . ARG A 1 111 ? 24.149 1.176 -36.355 1.00 88.62 111 ARG A N 1
ATOM 909 C CA . ARG A 1 111 ? 23.939 2.057 -37.515 1.00 88.62 111 ARG A CA 1
ATOM 910 C C . ARG A 1 111 ? 25.107 3.016 -37.699 1.00 88.62 111 ARG A C 1
ATOM 912 O O . ARG A 1 111 ? 25.604 3.159 -38.813 1.00 88.62 111 ARG A O 1
ATOM 919 N N . TYR A 1 112 ? 25.572 3.643 -36.618 1.00 86.06 112 TYR A N 1
ATOM 920 C CA . TYR A 1 112 ? 26.736 4.523 -36.672 1.00 86.06 112 TYR A CA 1
ATOM 921 C C . TYR A 1 112 ? 27.969 3.783 -37.194 1.00 86.06 112 TYR A C 1
ATOM 923 O O . TYR A 1 112 ? 28.599 4.267 -38.128 1.00 86.06 112 TYR A O 1
ATOM 931 N N . LYS A 1 113 ? 28.276 2.591 -36.665 1.00 85.81 113 LYS A N 1
ATOM 932 C CA . LYS A 1 113 ? 29.381 1.754 -37.157 1.00 85.81 113 LYS A CA 1
ATOM 933 C C . LYS A 1 113 ? 29.228 1.455 -38.645 1.00 85.81 113 LYS A C 1
ATOM 935 O O . LYS A 1 113 ? 30.157 1.709 -39.402 1.00 85.81 113 LYS A O 1
ATOM 940 N N . GLN A 1 114 ? 28.062 0.981 -39.084 1.00 80.19 114 GLN A N 1
ATOM 941 C CA . GLN A 1 114 ? 27.799 0.687 -40.496 1.00 80.19 114 GLN A CA 1
ATOM 942 C C . GLN A 1 114 ? 28.059 1.908 -41.387 1.00 80.19 114 GLN A C 1
ATOM 944 O O . GLN A 1 114 ? 28.828 1.807 -42.344 1.00 80.19 114 GLN A O 1
ATOM 949 N N . HIS A 1 115 ? 27.497 3.071 -41.047 1.00 78.69 115 HIS A N 1
ATOM 950 C CA . HIS A 1 115 ? 27.724 4.310 -41.794 1.00 78.69 115 HIS A CA 1
ATOM 951 C C . HIS A 1 115 ? 29.182 4.773 -41.739 1.00 78.69 115 HIS A C 1
ATOM 953 O O . HIS A 1 115 ? 29.719 5.193 -42.760 1.00 78.69 115 HIS A O 1
ATOM 959 N N . HIS A 1 116 ? 29.845 4.656 -40.589 1.00 75.44 116 HIS A N 1
ATOM 960 C CA . HIS A 1 116 ? 31.241 5.043 -40.419 1.00 75.44 116 HIS A CA 1
ATOM 961 C C . HIS A 1 116 ? 32.166 4.183 -41.289 1.00 75.44 116 HIS A C 1
ATOM 963 O O . HIS A 1 116 ? 32.920 4.731 -42.093 1.00 75.44 116 HIS A O 1
ATOM 969 N N . TYR A 1 117 ? 32.014 2.855 -41.245 1.00 66.31 117 TYR A N 1
ATOM 970 C CA . TYR A 1 117 ? 32.756 1.923 -42.102 1.00 66.31 117 TYR A CA 1
ATOM 971 C C . TYR A 1 117 ? 32.498 2.165 -43.597 1.00 66.31 117 TYR A C 1
ATOM 973 O O . TYR A 1 117 ? 33.399 1.996 -44.414 1.00 66.31 117 TYR A O 1
ATOM 981 N N . HIS A 1 118 ? 31.293 2.602 -43.976 1.00 64.31 118 HIS A N 1
ATOM 982 C CA . HIS A 1 118 ? 30.971 2.915 -45.373 1.00 64.31 118 HIS A CA 1
ATOM 983 C C . HIS A 1 118 ? 31.474 4.29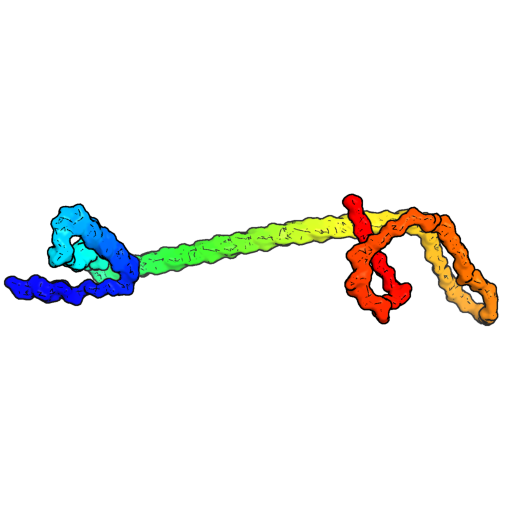8 -45.808 1.00 64.31 118 HIS A C 1
ATOM 985 O O . HIS A 1 118 ? 31.871 4.454 -46.959 1.00 64.31 118 HIS A O 1
ATOM 991 N N . SER A 1 119 ? 31.529 5.276 -44.902 1.00 61.75 119 SER A N 1
ATOM 992 C CA . SER A 1 119 ? 32.109 6.605 -45.153 1.00 61.75 119 SER A CA 1
ATOM 993 C C . SER A 1 119 ? 33.642 6.610 -45.196 1.00 61.75 119 SER A C 1
ATOM 995 O O . SER A 1 119 ? 34.238 7.517 -45.769 1.00 61.75 119 SER A O 1
ATOM 997 N N . GLN A 1 120 ? 34.288 5.589 -44.623 1.00 60.03 120 GLN A N 1
ATOM 998 C CA . GLN A 1 120 ? 35.742 5.406 -44.649 1.00 60.03 120 GLN A CA 1
ATOM 999 C C . GLN A 1 120 ? 36.253 4.680 -45.902 1.00 60.03 120 GLN A C 1
ATOM 1001 O O . GLN A 1 120 ? 37.468 4.546 -46.063 1.00 60.03 120 GLN A O 1
ATOM 1006 N N . LYS A 1 121 ? 35.363 4.250 -46.813 1.00 53.09 121 LYS A N 1
ATOM 1007 C CA . LYS A 1 121 ? 35.722 3.718 -48.139 1.00 53.09 121 LYS A CA 1
ATOM 1008 C C . LYS A 1 121 ? 36.401 4.814 -48.974 1.00 53.09 121 LYS A C 1
ATOM 1010 O O . LYS A 1 121 ? 35.764 5.490 -49.769 1.00 53.09 121 LYS A O 1
ATOM 1015 N N . GLY A 1 122 ? 37.692 5.023 -48.743 1.00 55.81 122 GLY A N 1
ATOM 1016 C CA . GLY A 1 122 ? 38.504 6.022 -49.438 1.00 55.81 122 GLY A CA 1
ATOM 1017 C C . GLY A 1 122 ? 39.749 6.475 -48.676 1.00 55.81 122 GLY A C 1
ATOM 1018 O O . GLY A 1 122 ? 40.670 6.993 -49.297 1.00 55.81 122 GLY A O 1
ATOM 1019 N N . ARG A 1 123 ? 39.838 6.251 -47.356 1.00 59.25 123 ARG A N 1
ATOM 1020 C CA . ARG A 1 123 ? 41.090 6.453 -46.608 1.00 59.25 123 ARG A CA 1
ATOM 1021 C C . ARG A 1 123 ? 41.681 5.107 -46.227 1.00 59.25 123 ARG A C 1
ATOM 1023 O O . ARG A 1 123 ? 41.403 4.571 -45.160 1.00 59.25 123 ARG A O 1
ATOM 1030 N N . ILE A 1 124 ? 42.506 4.576 -47.123 1.00 58.59 124 ILE A N 1
ATOM 1031 C CA . ILE A 1 124 ? 43.478 3.542 -46.777 1.00 58.59 124 ILE A CA 1
ATOM 1032 C C . ILE A 1 124 ? 44.378 4.171 -45.710 1.00 58.59 124 ILE A C 1
ATOM 1034 O O . ILE A 1 124 ? 45.071 5.146 -45.992 1.00 58.59 124 ILE A O 1
ATOM 1038 N N . LEU A 1 125 ? 44.316 3.676 -44.474 1.00 58.94 125 LEU A N 1
ATOM 1039 C CA . LEU A 1 125 ? 45.346 3.971 -43.482 1.00 58.94 125 LEU A CA 1
ATOM 1040 C C . LEU A 1 125 ? 46.643 3.363 -44.028 1.00 58.94 125 LEU A C 1
ATOM 1042 O O . LEU A 1 125 ? 46.679 2.143 -44.202 1.00 58.94 125 LEU A O 1
ATOM 1046 N N . PRO A 1 126 ? 47.672 4.163 -44.363 1.00 54.69 126 PRO A N 1
ATOM 1047 C CA . PRO A 1 126 ? 48.927 3.606 -44.829 1.00 54.69 126 PRO A CA 1
ATOM 1048 C C . PRO A 1 126 ? 49.521 2.782 -43.686 1.00 54.69 126 PRO A C 1
ATOM 1050 O O . PRO A 1 126 ? 49.966 3.320 -42.674 1.00 54.69 126 PRO A O 1
ATOM 1053 N N . ILE A 1 127 ? 49.485 1.459 -43.835 1.00 57.84 127 ILE A N 1
ATOM 1054 C CA . ILE A 1 127 ? 50.247 0.547 -42.990 1.00 57.84 127 ILE A CA 1
ATOM 1055 C C . ILE A 1 127 ? 51.700 0.776 -43.394 1.00 57.84 127 ILE A C 1
ATOM 1057 O O . ILE A 1 127 ? 52.149 0.296 -44.434 1.00 57.84 127 ILE A O 1
ATOM 1061 N N . ALA A 1 128 ? 52.417 1.589 -42.619 1.00 56.91 128 ALA A N 1
ATOM 1062 C CA . ALA A 1 128 ? 53.846 1.759 -42.806 1.00 56.91 128 ALA A CA 1
ATOM 1063 C C . ALA A 1 128 ? 54.513 0.402 -42.545 1.00 56.91 128 ALA A C 1
ATOM 1065 O O . ALA A 1 128 ? 54.647 -0.036 -41.403 1.00 56.91 128 ALA A O 1
ATOM 1066 N N . HIS A 1 129 ? 54.897 -0.287 -43.618 1.00 46.72 129 HIS A N 1
ATOM 1067 C CA . HIS A 1 129 ? 55.787 -1.432 -43.540 1.00 46.72 129 HIS A CA 1
ATOM 1068 C C . HIS A 1 129 ? 57.156 -0.917 -43.104 1.00 46.72 129 HIS A C 1
ATOM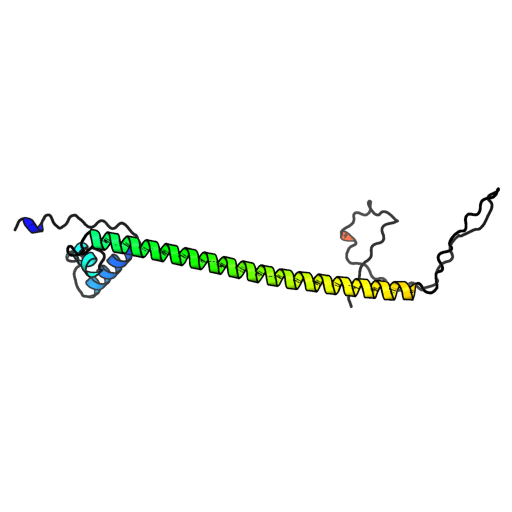 1070 O O . HIS A 1 129 ? 57.970 -0.511 -43.929 1.00 46.72 129 HIS A O 1
ATOM 1076 N N . PHE A 1 130 ? 57.405 -0.909 -41.797 1.00 53.28 130 PHE A N 1
ATOM 1077 C CA . PHE A 1 130 ? 58.741 -0.675 -41.269 1.00 53.28 130 PHE A CA 1
ATOM 1078 C C . PHE A 1 130 ? 59.570 -1.938 -41.528 1.00 53.28 130 PHE A C 1
ATOM 1080 O O . PHE A 1 130 ? 59.670 -2.833 -40.691 1.00 53.28 130 PHE A O 1
ATOM 1087 N N . LYS A 1 131 ? 60.097 -2.053 -42.749 1.00 42.97 131 LYS A N 1
ATOM 1088 C CA . LYS A 1 131 ? 61.171 -2.989 -43.065 1.00 42.97 131 LYS A CA 1
ATOM 1089 C C . LYS A 1 131 ? 62.460 -2.213 -42.845 1.00 42.97 131 LYS A C 1
ATOM 1091 O O . LYS A 1 131 ? 62.723 -1.245 -43.551 1.00 42.97 131 LYS A O 1
ATOM 1096 N N . GLY A 1 132 ? 63.175 -2.578 -41.786 1.00 49.91 132 GLY A N 1
ATOM 1097 C CA . GLY A 1 132 ? 64.471 -1.997 -41.484 1.00 49.91 132 GLY A CA 1
ATOM 1098 C C . GLY A 1 132 ? 65.395 -2.122 -42.687 1.00 49.91 132 GLY A C 1
ATOM 1099 O O . GLY A 1 132 ? 65.493 -3.193 -43.274 1.00 49.91 132 GLY A O 1
ATOM 1100 N N . ASP A 1 133 ? 66.003 -1.011 -43.077 1.00 43.25 133 ASP A N 1
ATOM 1101 C CA . ASP A 1 133 ? 67.453 -0.882 -43.087 1.00 43.25 133 ASP A CA 1
ATOM 1102 C C . ASP A 1 133 ? 67.844 0.568 -43.400 1.00 43.25 133 ASP A C 1
ATOM 1104 O O . ASP A 1 133 ? 67.416 1.154 -44.386 1.00 43.25 133 ASP A O 1
ATOM 1108 N N . LYS A 1 134 ? 68.649 1.110 -42.485 1.00 46.19 134 LYS A N 1
ATOM 1109 C CA . LYS A 1 134 ? 69.716 2.100 -42.670 1.00 46.19 134 LYS A CA 1
ATOM 1110 C C . LYS A 1 134 ? 69.422 3.395 -43.455 1.00 46.19 134 LYS A C 1
ATOM 1112 O O . LYS A 1 134 ? 69.382 3.435 -44.674 1.00 46.19 134 LYS A O 1
ATOM 1117 N N . GLU A 1 135 ? 69.474 4.463 -42.657 1.00 47.22 135 GLU A N 1
ATOM 1118 C CA . GLU A 1 135 ? 70.196 5.717 -42.915 1.00 47.22 135 GLU A CA 1
ATOM 1119 C C . GLU A 1 135 ? 69.489 6.894 -43.619 1.00 47.22 135 GLU A C 1
ATOM 1121 O O . GLU A 1 135 ? 69.076 6.864 -44.770 1.00 47.22 135 GLU A O 1
ATOM 1126 N N . THR A 1 136 ? 69.532 8.002 -42.867 1.00 43.81 136 THR A N 1
ATOM 1127 C CA . THR A 1 136 ? 69.501 9.427 -43.236 1.00 43.81 136 THR A CA 1
ATOM 1128 C C . THR A 1 136 ? 68.162 10.101 -43.555 1.00 43.81 136 THR A C 1
ATOM 1130 O O . THR A 1 136 ? 67.562 9.958 -44.613 1.00 43.81 136 THR A O 1
ATOM 1133 N N . ASN A 1 137 ? 67.756 10.930 -42.584 1.00 50.31 137 ASN A N 1
ATOM 1134 C CA . ASN A 1 137 ? 66.896 12.097 -42.744 1.00 50.31 137 ASN A CA 1
ATOM 1135 C C . ASN A 1 137 ? 67.361 12.963 -43.924 1.00 50.31 137 ASN A C 1
ATOM 1137 O O . ASN A 1 137 ? 68.493 13.434 -43.894 1.00 50.31 137 ASN A O 1
ATOM 1141 N N . ASP A 1 138 ? 66.466 13.261 -44.868 1.00 46.44 138 ASP A N 1
ATOM 1142 C CA . ASP A 1 138 ? 66.151 14.653 -45.200 1.00 46.44 138 ASP A CA 1
ATOM 1143 C C . ASP A 1 138 ? 64.923 14.794 -46.121 1.00 46.44 138 ASP A C 1
ATOM 1145 O O . ASP A 1 138 ? 64.780 14.109 -47.129 1.00 46.44 138 ASP A O 1
ATOM 1149 N N . LYS A 1 139 ? 64.075 15.765 -45.755 1.00 50.62 139 LYS A N 1
ATOM 1150 C CA . LYS A 1 139 ? 63.089 16.497 -46.575 1.00 50.62 139 LYS A CA 1
ATOM 1151 C C . LYS A 1 139 ? 62.010 15.710 -47.334 1.00 50.62 139 LYS A C 1
ATOM 1153 O O . LYS A 1 139 ? 62.131 15.464 -48.527 1.00 50.62 139 LYS A O 1
ATOM 1158 N N . TYR A 1 140 ? 60.838 15.593 -46.706 1.00 40.56 140 TYR A N 1
ATOM 1159 C CA . TYR A 1 140 ? 59.578 15.875 -47.406 1.00 40.56 140 TYR A CA 1
ATOM 1160 C C . TYR A 1 140 ? 58.690 16.788 -46.551 1.00 40.56 140 TYR A C 1
ATOM 1162 O O . TYR A 1 140 ? 58.209 16.412 -45.483 1.00 40.56 140 TYR A O 1
ATOM 1170 N N . ASP A 1 141 ? 58.523 18.018 -47.040 1.00 46.62 141 ASP A N 1
ATOM 1171 C CA . ASP A 1 141 ? 57.616 19.045 -46.537 1.00 46.62 141 ASP A CA 1
ATOM 1172 C C . ASP A 1 141 ? 56.160 18.553 -46.532 1.00 46.62 141 ASP A C 1
ATOM 1174 O O . ASP A 1 141 ? 55.554 18.337 -47.580 1.00 46.62 141 ASP A O 1
ATOM 1178 N N . TRP A 1 142 ? 55.554 18.473 -45.347 1.00 43.53 142 TRP A N 1
ATOM 1179 C CA . TRP A 1 142 ? 54.100 18.514 -45.177 1.00 43.53 142 TRP A CA 1
ATOM 1180 C C . TRP A 1 142 ? 53.754 19.808 -44.436 1.00 43.53 142 TRP A C 1
ATOM 1182 O O . TRP A 1 142 ? 53.565 19.834 -43.220 1.00 43.53 142 TRP A O 1
ATOM 1192 N N . LYS A 1 143 ? 53.711 20.926 -45.167 1.00 45.28 143 LYS A N 1
ATOM 1193 C CA . LYS A 1 143 ? 53.108 22.175 -44.687 1.00 45.28 143 LYS A CA 1
ATOM 1194 C C . LYS A 1 143 ? 51.903 22.525 -45.561 1.00 45.28 143 LYS A C 1
ATOM 1196 O O . LYS A 1 143 ? 52.041 22.919 -46.709 1.00 45.28 143 LYS A O 1
ATOM 1201 N N . SER A 1 144 ? 50.729 22.327 -44.964 1.00 48.84 144 SER A N 1
ATOM 1202 C CA . SER A 1 144 ? 49.426 22.962 -45.195 1.00 48.84 144 SER A CA 1
ATOM 1203 C C . SER A 1 144 ? 49.171 23.733 -46.500 1.00 48.84 144 SER A C 1
ATOM 1205 O O . SER A 1 144 ? 49.550 24.890 -46.637 1.00 48.84 144 SER A O 1
ATOM 1207 N N . ALA A 1 145 ? 48.288 23.177 -47.330 1.00 42.91 145 ALA A N 1
ATOM 1208 C CA . ALA A 1 145 ? 47.235 23.931 -48.014 1.00 42.91 145 ALA A CA 1
ATOM 1209 C C . ALA A 1 145 ? 45.984 23.032 -47.995 1.00 42.91 145 ALA A C 1
ATOM 1211 O O . ALA A 1 145 ? 45.919 22.016 -48.672 1.00 42.91 145 ALA A O 1
ATOM 1212 N N . GLY A 1 146 ? 45.023 23.231 -47.100 1.00 40.03 146 GLY A N 1
ATOM 1213 C CA . GLY A 1 146 ? 44.293 24.485 -46.978 1.00 40.03 146 GLY A CA 1
ATOM 1214 C C . GLY A 1 146 ? 43.030 24.347 -47.815 1.00 40.03 146 GLY A C 1
ATOM 1215 O O . GLY A 1 146 ? 42.971 24.791 -48.957 1.00 40.03 146 GLY A O 1
ATOM 1216 N N . ALA A 1 147 ? 42.050 23.652 -47.241 1.00 42.72 147 ALA A N 1
ATOM 1217 C CA . ALA A 1 147 ? 40.707 23.525 -47.768 1.00 42.72 147 ALA A CA 1
ATOM 1218 C C . ALA A 1 147 ? 40.136 24.917 -48.078 1.00 42.72 147 ALA A C 1
ATOM 1220 O O . ALA A 1 147 ? 39.848 25.701 -47.177 1.00 42.72 147 ALA A O 1
ATOM 1221 N N . LYS A 1 148 ? 39.952 25.217 -49.365 1.00 46.59 148 LYS A N 1
ATOM 1222 C CA . LYS A 1 148 ? 39.037 26.269 -49.803 1.00 46.59 148 LYS A CA 1
ATOM 1223 C C . LYS A 1 148 ? 37.614 25.775 -49.566 1.00 46.59 148 LYS A C 1
ATOM 1225 O O . LYS A 1 148 ? 37.023 25.167 -50.450 1.00 46.59 148 LYS A O 1
ATOM 1230 N N . LEU A 1 149 ? 37.061 26.036 -48.389 1.00 41.81 149 LEU A N 1
ATOM 1231 C CA . LEU A 1 149 ? 35.615 26.138 -48.227 1.00 41.81 149 LEU A CA 1
ATOM 1232 C C . LEU A 1 149 ? 35.326 27.436 -47.485 1.00 41.81 149 LEU A C 1
ATOM 1234 O O . LEU A 1 149 ? 35.822 27.679 -46.389 1.00 41.81 149 LEU A O 1
ATOM 1238 N N . CYS A 1 150 ? 34.603 28.298 -48.189 1.00 33.66 150 CYS A N 1
ATOM 1239 C CA . CYS A 1 150 ? 34.275 29.666 -47.851 1.00 33.66 150 CYS A CA 1
ATOM 1240 C C . CYS A 1 150 ? 33.851 29.860 -46.392 1.00 33.66 150 CYS A C 1
ATOM 1242 O O . CYS A 1 150 ? 32.904 29.244 -45.908 1.00 33.66 150 CYS A O 1
ATOM 1244 N N . SER A 1 151 ? 34.493 30.836 -45.756 1.00 41.25 151 SER A N 1
ATOM 1245 C CA . SER A 1 151 ? 33.861 31.674 -44.745 1.00 41.25 151 SER A CA 1
ATOM 1246 C C . SER A 1 151 ? 32.627 32.356 -45.354 1.00 41.25 151 SER A C 1
ATOM 1248 O O . SER A 1 151 ? 32.733 33.015 -46.387 1.00 41.25 151 SER A O 1
ATOM 1250 N N . SER A 1 152 ? 31.453 32.174 -44.749 1.00 43.00 152 SER A N 1
ATOM 1251 C CA . SER A 1 152 ? 30.604 33.295 -44.316 1.00 43.00 152 SER A CA 1
ATOM 1252 C C . SER A 1 152 ? 29.308 32.789 -43.678 1.00 43.00 152 SER A C 1
ATOM 1254 O O . SER A 1 152 ? 28.384 32.327 -44.342 1.00 43.00 152 SER A O 1
ATOM 1256 N N . ARG A 1 153 ? 29.247 32.886 -42.352 1.00 39.34 153 ARG A N 1
ATOM 1257 C CA . ARG A 1 153 ? 28.188 33.568 -41.595 1.00 39.34 153 ARG A CA 1
ATOM 1258 C C . ARG A 1 153 ? 28.484 33.350 -40.121 1.00 39.34 153 ARG A C 1
ATOM 1260 O O . ARG A 1 153 ? 28.572 32.221 -39.649 1.00 39.34 153 ARG A O 1
ATOM 1267 N N . GLU A 1 154 ? 28.698 34.461 -39.438 1.00 49.97 154 GLU A N 1
ATOM 1268 C CA . GLU A 1 154 ? 28.896 34.539 -38.001 1.00 49.97 154 GLU A CA 1
ATOM 1269 C C . GLU A 1 154 ? 27.712 33.869 -37.294 1.00 49.97 154 GLU A C 1
ATOM 1271 O O . GLU A 1 154 ? 26.574 34.329 -37.363 1.00 49.97 154 GLU A O 1
ATOM 1276 N N . CYS A 1 155 ? 27.977 32.752 -36.625 1.00 40.88 155 CYS A N 1
ATOM 1277 C CA . CYS A 1 155 ? 27.081 32.198 -35.622 1.00 40.88 155 CYS A CA 1
ATOM 1278 C C . CYS A 1 155 ? 27.810 32.287 -34.289 1.00 40.88 155 CYS A C 1
ATOM 1280 O O . CYS A 1 155 ? 28.589 31.407 -33.927 1.00 40.88 155 CYS A O 1
ATOM 1282 N N . VAL A 1 156 ? 27.577 33.395 -33.592 1.00 43.19 156 VAL A N 1
ATOM 1283 C CA . VAL A 1 156 ? 28.048 33.619 -32.225 1.00 43.19 156 VAL A CA 1
ATOM 1284 C C . VAL A 1 156 ? 27.358 32.592 -31.320 1.00 43.19 156 VAL A C 1
ATOM 1286 O O . VAL A 1 156 ? 26.130 32.543 -31.240 1.00 43.19 156 VAL A O 1
ATOM 1289 N N . SER A 1 157 ? 28.146 31.718 -30.690 1.00 45.41 157 SER A N 1
ATOM 1290 C CA . SER A 1 157 ? 27.658 30.668 -29.790 1.00 45.41 157 SER A CA 1
ATOM 1291 C C . SER A 1 157 ? 27.392 31.247 -28.400 1.00 45.41 157 SER A C 1
ATOM 1293 O O . SER A 1 157 ? 28.268 31.856 -27.793 1.00 45.41 157 SER A O 1
ATOM 1295 N N . SER A 1 158 ? 26.194 31.012 -27.860 1.00 50.88 158 SER A N 1
ATOM 1296 C CA . SER A 1 158 ? 25.662 31.584 -26.610 1.00 50.88 158 SER A CA 1
ATOM 1297 C C . SER A 1 158 ? 26.282 31.023 -25.315 1.00 50.88 158 SER A C 1
ATOM 1299 O O . SER A 1 158 ? 25.573 30.821 -24.330 1.00 50.88 158 SER A O 1
ATOM 1301 N N . THR A 1 159 ? 27.572 30.698 -25.306 1.00 53.22 159 THR A N 1
ATOM 1302 C CA . THR A 1 159 ? 28.266 30.078 -24.158 1.00 53.22 159 THR A CA 1
ATOM 1303 C C . THR A 1 159 ? 29.610 30.729 -23.836 1.00 53.22 159 THR A C 1
ATOM 1305 O O . THR A 1 159 ? 30.333 30.242 -22.971 1.00 53.22 159 THR A O 1
ATOM 1308 N N . GLU A 1 160 ? 29.955 31.837 -24.495 1.00 52.75 160 GLU A N 1
ATOM 1309 C CA . GLU A 1 160 ? 31.236 32.531 -24.298 1.00 52.75 160 GLU A CA 1
ATOM 1310 C C . GLU A 1 160 ? 31.410 33.130 -22.892 1.00 52.75 160 GLU A C 1
ATOM 1312 O O . GLU A 1 160 ? 32.539 33.324 -22.457 1.00 52.75 160 GLU A O 1
ATOM 1317 N N . PHE A 1 161 ? 30.325 33.335 -22.141 1.00 54.59 161 PHE A N 1
ATOM 1318 C CA . PHE A 1 161 ? 30.348 33.920 -20.794 1.00 54.59 161 PHE A CA 1
ATOM 1319 C C . PHE A 1 161 ? 30.704 32.937 -19.662 1.00 54.59 161 PHE A C 1
ATOM 1321 O O . PHE A 1 161 ? 30.771 33.349 -18.508 1.00 54.59 161 PHE A O 1
ATOM 1328 N N . LEU A 1 162 ? 30.905 31.644 -19.952 1.00 51.38 162 LEU A N 1
ATOM 1329 C CA . LEU A 1 162 ? 31.176 30.614 -18.930 1.00 51.38 162 LEU A CA 1
ATOM 1330 C C . LEU A 1 162 ? 32.646 30.183 -18.836 1.00 51.38 162 LEU A C 1
ATOM 1332 O O . LEU A 1 162 ? 32.970 29.333 -18.010 1.00 51.38 162 LEU A O 1
ATOM 1336 N N . VAL A 1 163 ? 33.534 30.729 -19.670 1.00 53.62 163 VAL A N 1
ATOM 1337 C CA . VAL A 1 163 ? 34.952 30.342 -19.699 1.00 53.62 163 VAL A CA 1
ATOM 1338 C C . VAL A 1 163 ? 35.811 31.586 -19.514 1.00 53.62 163 VAL A C 1
ATOM 1340 O O . VAL A 1 163 ? 35.871 32.424 -20.411 1.00 53.62 163 VAL A O 1
ATOM 1343 N N . GLU A 1 164 ? 36.481 31.695 -18.361 1.00 56.16 164 GLU A N 1
ATOM 1344 C CA . GLU A 1 164 ? 37.507 32.718 -18.135 1.00 56.16 164 GLU A CA 1
ATOM 1345 C C . GLU A 1 164 ? 38.582 32.628 -19.224 1.00 56.16 164 GLU A C 1
ATOM 1347 O O . GLU A 1 164 ? 39.124 31.559 -19.526 1.00 56.16 164 GLU A O 1
ATOM 1352 N N . GLU A 1 165 ? 38.881 33.780 -19.816 1.00 55.91 165 GLU A N 1
ATOM 1353 C CA . GLU A 1 165 ? 39.673 33.943 -21.039 1.00 55.91 165 GLU A CA 1
ATOM 1354 C C . GLU A 1 165 ? 41.085 33.327 -20.941 1.00 55.91 165 GLU A C 1
ATOM 1356 O O . GLU A 1 165 ? 41.660 32.903 -21.942 1.00 55.91 165 GLU A O 1
ATOM 1361 N N . ASN A 1 166 ? 41.591 33.158 -19.716 1.00 54.47 166 ASN A N 1
ATOM 1362 C CA . ASN A 1 166 ? 42.943 32.686 -19.415 1.00 54.47 166 ASN A CA 1
ATOM 1363 C C . ASN A 1 166 ? 43.103 31.155 -19.329 1.00 54.47 166 ASN A C 1
ATOM 1365 O O . ASN A 1 166 ? 44.221 30.682 -19.133 1.00 54.47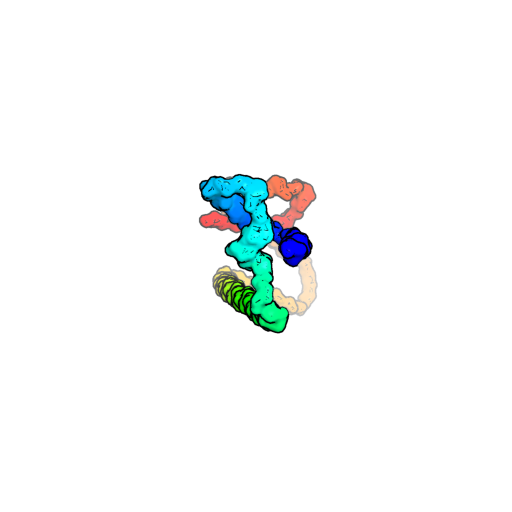 166 ASN A O 1
ATOM 1369 N N . GLN A 1 167 ? 42.035 30.361 -19.479 1.00 53.06 167 GLN A N 1
ATOM 1370 C CA . GLN A 1 167 ? 42.106 28.884 -19.431 1.00 53.06 167 GLN A CA 1
ATOM 1371 C C . GLN A 1 167 ? 41.849 28.197 -20.783 1.00 53.06 167 GLN A C 1
ATOM 1373 O O . GLN A 1 167 ? 41.708 26.973 -20.857 1.00 53.06 167 GLN A O 1
ATOM 1378 N N . ARG A 1 168 ? 41.802 28.957 -21.884 1.00 53.97 168 ARG A N 1
ATOM 1379 C CA . ARG A 1 168 ? 41.594 28.400 -23.228 1.00 53.97 168 ARG A CA 1
ATOM 1380 C C . ARG A 1 168 ? 42.841 27.657 -23.710 1.00 53.97 168 ARG A C 1
ATOM 1382 O O . ARG A 1 168 ? 43.763 28.242 -24.265 1.00 53.97 168 ARG A O 1
ATOM 1389 N N . ASN A 1 169 ? 42.852 26.338 -23.533 1.00 52.91 169 ASN A N 1
ATOM 1390 C CA . ASN A 1 169 ? 43.835 25.472 -24.174 1.00 52.91 169 ASN A CA 1
ATOM 1391 C C . ASN A 1 169 ? 43.545 25.423 -25.697 1.00 52.91 169 ASN A C 1
ATOM 1393 O O . ASN A 1 169 ? 42.428 25.044 -26.076 1.00 52.91 169 ASN A O 1
ATOM 1397 N N . PRO A 1 170 ? 44.510 25.777 -26.573 1.00 55.41 170 PRO A N 1
ATOM 1398 C CA . PRO A 1 170 ? 44.314 25.870 -28.028 1.00 55.41 170 PRO A CA 1
ATOM 1399 C C . PRO A 1 170 ? 43.947 24.540 -28.705 1.00 55.41 170 PRO A C 1
ATOM 1401 O O . PRO A 1 170 ? 43.559 24.531 -29.870 1.00 55.41 170 PRO A O 1
ATOM 1404 N N . TYR A 1 171 ? 44.035 23.420 -27.985 1.00 48.56 171 TYR A N 1
ATOM 1405 C CA . TYR A 1 171 ? 43.697 22.087 -28.489 1.00 48.56 171 TYR A CA 1
ATOM 1406 C C . TYR A 1 171 ? 42.303 21.598 -28.070 1.00 48.56 171 TYR A C 1
ATOM 1408 O O . TYR A 1 171 ? 41.941 20.451 -28.339 1.00 48.56 171 TYR A O 1
ATOM 1416 N N . THR A 1 172 ? 41.504 22.440 -27.411 1.00 47.81 172 THR A N 1
ATOM 1417 C CA . THR A 1 172 ? 40.178 22.039 -26.921 1.00 47.81 172 THR A CA 1
ATOM 1418 C C . THR A 1 172 ? 39.134 22.214 -28.019 1.00 47.81 172 THR A C 1
ATOM 1420 O O . THR A 1 172 ? 38.732 23.328 -28.347 1.00 47.81 172 THR A O 1
ATOM 1423 N N . VAL A 1 173 ? 38.686 21.102 -28.600 1.00 54.53 173 VAL A N 1
ATOM 1424 C CA . VAL A 1 173 ? 37.635 21.099 -29.624 1.00 54.53 173 VAL A CA 1
ATOM 1425 C C . VAL A 1 173 ? 36.268 21.045 -28.940 1.00 54.53 173 VAL A C 1
ATOM 1427 O O . VAL A 1 173 ? 35.883 20.017 -28.385 1.00 54.53 173 VAL A O 1
ATOM 1430 N N . PHE A 1 174 ? 35.521 22.150 -28.992 1.00 48.09 174 PHE A N 1
ATOM 1431 C CA . PHE A 1 174 ? 34.142 22.210 -28.508 1.00 48.09 174 PHE A CA 1
ATOM 1432 C C . PHE A 1 174 ? 33.178 21.772 -29.609 1.00 48.09 174 PHE A C 1
ATOM 1434 O O . PHE A 1 174 ? 32.993 22.457 -30.613 1.00 48.09 174 PHE A O 1
ATOM 1441 N N . LEU A 1 175 ? 32.563 20.607 -29.415 1.00 50.44 175 LEU A N 1
ATOM 1442 C CA . LEU A 1 175 ? 31.550 20.068 -30.315 1.00 50.44 175 LEU A CA 1
ATOM 1443 C C . LEU A 1 175 ? 30.165 20.420 -29.769 1.00 50.44 175 LEU A C 1
ATOM 1445 O O . LEU A 1 175 ? 29.713 19.825 -28.791 1.00 50.44 175 LEU A O 1
ATOM 1449 N N . SER A 1 176 ? 29.481 21.373 -30.400 1.00 52.97 176 SER A N 1
ATOM 1450 C CA . SER A 1 176 ? 28.062 21.627 -30.152 1.00 52.97 176 SER A CA 1
ATOM 1451 C C . SER A 1 176 ? 27.215 20.993 -31.258 1.00 52.97 176 SER A C 1
ATOM 1453 O O . SER A 1 176 ? 27.514 21.082 -32.449 1.00 52.97 176 SER A O 1
ATOM 1455 N N . LEU A 1 177 ? 26.157 20.292 -30.853 1.00 45.56 177 LEU A N 1
ATOM 1456 C CA . LEU A 1 177 ? 25.183 19.705 -31.769 1.00 45.56 177 LEU A CA 1
ATOM 1457 C C . LEU A 1 177 ? 24.108 20.747 -32.072 1.00 45.56 177 LEU A C 1
ATOM 1459 O O . LEU A 1 177 ? 23.375 21.158 -31.171 1.00 45.56 177 LEU A O 1
ATOM 1463 N N . SER A 1 178 ? 23.982 21.147 -33.336 1.00 37.22 178 SER A N 1
ATOM 1464 C CA . SER A 1 178 ? 22.840 21.944 -33.773 1.00 37.22 178 SER A CA 1
ATOM 1465 C C . SER A 1 178 ? 21.580 21.074 -33.775 1.00 37.22 178 SER A C 1
ATOM 1467 O O . SER A 1 178 ? 21.537 19.992 -34.367 1.00 37.22 178 SER A O 1
ATOM 1469 N N . LYS A 1 179 ? 20.538 21.533 -33.075 1.00 43.50 179 LYS A N 1
ATOM 1470 C CA . LYS A 1 179 ? 19.191 20.975 -33.220 1.00 43.50 179 LYS A CA 1
ATOM 1471 C C . LYS A 1 179 ? 18.586 21.494 -34.523 1.00 43.50 179 LYS A C 1
ATOM 1473 O O . LYS A 1 179 ? 18.667 22.689 -34.798 1.00 43.50 179 LYS A O 1
ATOM 1478 N N . ARG A 1 180 ? 17.991 20.583 -35.293 1.00 38.94 180 ARG A N 1
ATOM 1479 C CA . ARG A 1 180 ? 16.961 20.914 -36.282 1.00 38.94 180 ARG A CA 1
ATOM 1480 C C . ARG A 1 180 ? 15.611 20.998 -35.591 1.00 38.94 180 ARG A C 1
ATOM 1482 O O . ARG A 1 180 ? 15.419 20.217 -34.629 1.00 38.94 180 ARG A O 1
#

Radius of gyration: 44.54 Å; chains: 1; bounding box: 105×48×100 Å

Sequence (180 aa):
MLKRCFVRLAFKIKDVKTKLILDRARSKKEKQGVPSDDIDDEDLARECNLVDSYLISTEDLIAQKERLLLMLKEQKLKRISQREAFLAWQTKQREKGAAHRLDRQARTSERYKQHHYHSQKGRILPIAHFKGDKETNDKYDWKSAGAKLCSSRECVSSTEFLVEENQRNPYTVFLSLSKR

Foldseek 3Di:
DPPVPVVLPPDDDDDPVLVVQLVVLLVVVVVVVDDSVNDRSVVSCVVSVVDPPPPDDPVNVVVVVVVVVVVVVVVVVVVVVVVVVVVVVVVVVVVVVVVVVVVVVVVVVVVVVVVVVVVCVPDDPPPPPPPDDDDDDDDDDDDDDDDPDDDDDDDDDPCPVPDDPVPDDVPDDDDDDDDD